Protein AF-A0A9X7VWH9-F1 (afdb_monomer_lite)

Organism: NCBI:txid2931921

Foldseek 3Di:
DDEAAELAEAEEAAEDEAAAEYEHVAEYHYAAEYHYLAEYEHQAEYEYQAEYDHNAYYYHPYYYYHVYYYDHPHDDDPPVDDDDDFDDDDPPDDPDDFAGWDQDPVRFIWTWDWDADPVPRDIDIDIGTDDPDD

Secondary structure (DSSP, 8-state):
---EEESS-EEESS-EEESS-EEESS-EEESS-EEESS-EEESS-EEESSEEEESS-EEESS-EEESSEEE--S-----SS-------------TT---EEEE-TTS-EEEEEEEE-TTT--EEEEEEE-PPP-

pLDDT: mean 76.28, std 19.54, range [33.94, 98.12]

Structure (mmCIF, N/CA/C/O backbone):
data_AF-A0A9X7VWH9-F1
#
_entry.id   AF-A0A9X7VWH9-F1
#
loop_
_atom_site.group_PDB
_atom_site.id
_atom_site.type_symbol
_atom_site.label_atom_id
_atom_site.label_alt_id
_atom_site.label_comp_id
_atom_site.label_asym_id
_atom_site.label_entity_id
_atom_site.label_seq_id
_atom_site.pdbx_PDB_ins_code
_atom_site.Cartn_x
_atom_site.Cartn_y
_atom_site.Cartn_z
_atom_site.occupancy
_atom_site.B_iso_or_equiv
_atom_site.auth_seq_id
_atom_site.auth_comp_id
_atom_site.auth_asym_id
_atom_site.auth_atom_id
_atom_site.pdbx_PDB_model_num
ATOM 1 N N . MET A 1 1 ? 5.547 11.239 -22.131 1.00 62.44 1 MET A N 1
ATOM 2 C CA . MET A 1 1 ? 5.709 10.697 -20.763 1.00 62.44 1 MET A CA 1
ATOM 3 C C . MET A 1 1 ? 5.501 9.200 -20.853 1.00 62.44 1 MET A C 1
ATOM 5 O O . MET A 1 1 ? 4.537 8.813 -21.501 1.00 62.44 1 MET A O 1
ATOM 9 N N . ALA A 1 2 ? 6.432 8.405 -20.329 1.00 84.81 2 ALA A N 1
ATOM 10 C CA . ALA A 1 2 ? 6.526 6.968 -20.590 1.00 84.81 2 ALA A CA 1
ATOM 11 C C . ALA A 1 2 ? 6.318 6.139 -19.317 1.00 84.81 2 ALA A C 1
ATOM 13 O O . ALA A 1 2 ? 6.581 6.622 -18.208 1.00 84.81 2 ALA A O 1
ATOM 14 N N . ASP A 1 3 ? 5.856 4.910 -19.522 1.00 94.06 3 ASP A N 1
ATOM 15 C CA . ASP A 1 3 ? 5.814 3.854 -18.518 1.00 94.06 3 ASP A CA 1
ATOM 16 C C . ASP A 1 3 ? 7.213 3.263 -18.298 1.00 94.06 3 ASP A C 1
ATOM 18 O O . ASP A 1 3 ? 8.044 3.241 -19.210 1.00 94.06 3 ASP A O 1
ATOM 22 N N . LEU A 1 4 ? 7.461 2.743 -17.096 1.00 95.81 4 LEU A N 1
ATOM 23 C CA . LEU A 1 4 ? 8.558 1.817 -16.831 1.00 95.81 4 LEU A CA 1
ATOM 24 C C . LEU A 1 4 ? 7.979 0.402 -16.785 1.00 95.81 4 LEU A C 1
ATOM 26 O O . LEU A 1 4 ? 7.336 0.040 -15.806 1.00 95.81 4 LEU A O 1
ATOM 30 N N . ILE A 1 5 ? 8.205 -0.381 -17.839 1.00 96.56 5 ILE A N 1
ATOM 31 C CA . ILE A 1 5 ? 7.683 -1.746 -17.972 1.00 96.56 5 ILE A CA 1
ATOM 32 C C . ILE A 1 5 ? 8.857 -2.719 -18.016 1.00 96.56 5 ILE A C 1
ATOM 34 O O . ILE A 1 5 ? 9.718 -2.631 -18.893 1.00 96.56 5 ILE A O 1
ATOM 38 N N . VAL A 1 6 ? 8.887 -3.654 -17.071 1.00 97.50 6 VAL A N 1
ATOM 39 C CA . VAL A 1 6 ? 9.908 -4.698 -16.956 1.00 97.50 6 VAL A CA 1
ATOM 40 C C . VAL A 1 6 ? 9.200 -6.033 -16.774 1.00 97.50 6 VAL A C 1
ATOM 42 O O . VAL A 1 6 ? 8.407 -6.192 -15.857 1.00 97.50 6 VAL A O 1
ATOM 45 N N . SER A 1 7 ? 9.493 -7.019 -17.624 1.00 97.31 7 SER A N 1
ATOM 46 C CA . SER A 1 7 ? 8.826 -8.333 -17.590 1.00 97.31 7 SER A CA 1
ATOM 47 C C . SER A 1 7 ? 9.241 -9.227 -16.415 1.00 97.31 7 SER A C 1
ATOM 49 O O . SER A 1 7 ? 8.660 -10.287 -16.227 1.00 97.31 7 SER A O 1
ATOM 51 N N . GLY A 1 8 ? 10.266 -8.836 -15.658 1.00 97.75 8 GLY A N 1
ATOM 52 C CA . GLY A 1 8 ? 10.756 -9.551 -14.481 1.00 97.75 8 GLY A CA 1
ATOM 53 C C . GLY A 1 8 ? 10.793 -8.647 -13.255 1.00 97.75 8 GLY A C 1
ATOM 54 O O . GLY A 1 8 ? 9.884 -7.848 -13.039 1.00 97.75 8 GLY A O 1
ATOM 55 N N . ASN A 1 9 ? 11.864 -8.765 -12.470 1.00 97.75 9 ASN A N 1
ATOM 56 C CA . ASN A 1 9 ? 12.056 -7.940 -11.282 1.00 97.75 9 ASN A CA 1
ATOM 57 C C . ASN A 1 9 ? 12.534 -6.529 -11.640 1.00 97.75 9 ASN A C 1
ATOM 59 O O . ASN A 1 9 ? 13.430 -6.354 -12.469 1.00 97.75 9 ASN A O 1
ATOM 63 N N . VAL A 1 10 ? 12.024 -5.533 -10.925 1.00 98.06 10 VAL A N 1
ATOM 64 C CA . VAL A 1 10 ? 12.592 -4.186 -10.871 1.00 98.06 10 VAL A CA 1
ATOM 65 C C . VAL A 1 10 ? 13.425 -4.076 -9.599 1.00 98.06 10 VAL A C 1
ATOM 67 O O . VAL A 1 10 ? 12.903 -4.220 -8.500 1.00 98.06 10 VAL A O 1
ATOM 70 N N . GLN A 1 11 ? 14.724 -3.806 -9.729 1.00 97.69 11 GLN A N 1
ATOM 71 C CA . GLN A 1 11 ? 15.603 -3.554 -8.585 1.00 97.69 11 GLN A CA 1
ATOM 72 C C . GLN A 1 11 ? 16.293 -2.203 -8.742 1.00 97.69 11 GLN A C 1
ATOM 74 O O . GLN A 1 11 ? 16.942 -1.949 -9.758 1.00 97.69 11 GLN A O 1
ATOM 79 N N . ALA A 1 12 ? 16.180 -1.339 -7.734 1.00 97.12 12 ALA A N 1
ATOM 80 C CA . ALA A 1 12 ? 16.877 -0.059 -7.722 1.00 97.12 12 ALA A CA 1
ATOM 81 C C . ALA A 1 12 ? 17.426 0.279 -6.335 1.00 97.12 12 ALA A C 1
ATOM 83 O O . ALA A 1 12 ? 16.724 0.249 -5.327 1.00 97.12 12 ALA A O 1
ATOM 84 N N . THR A 1 13 ? 18.689 0.698 -6.291 1.00 97.06 13 THR A N 1
ATOM 85 C CA . THR A 1 13 ? 19.344 1.183 -5.063 1.00 97.06 13 THR A CA 1
ATOM 86 C C . THR A 1 13 ? 18.957 2.624 -4.711 1.00 97.06 13 THR A C 1
ATOM 88 O O . THR A 1 13 ? 19.259 3.118 -3.626 1.00 97.06 13 THR A O 1
ATOM 91 N N . ARG A 1 14 ? 18.288 3.326 -5.632 1.00 97.75 14 ARG A N 1
ATOM 92 C CA . ARG A 1 14 ? 17.802 4.706 -5.494 1.00 97.75 14 ARG A CA 1
ATOM 93 C C . ARG A 1 14 ? 16.314 4.774 -5.811 1.00 97.75 14 ARG A C 1
ATOM 95 O O . ARG A 1 14 ? 15.702 3.763 -6.126 1.00 97.75 14 ARG A O 1
ATOM 102 N N . SER A 1 15 ? 15.734 5.968 -5.706 1.00 97.25 15 SER A N 1
ATOM 103 C CA . SER A 1 15 ? 14.320 6.155 -6.020 1.00 97.25 15 SER A CA 1
ATOM 104 C C . SER A 1 15 ? 14.014 5.864 -7.483 1.00 97.25 15 SER A C 1
ATOM 106 O O . SER A 1 15 ? 14.805 6.212 -8.360 1.00 97.25 15 SER A O 1
ATOM 108 N N . ILE A 1 16 ? 12.819 5.340 -7.730 1.00 96.56 16 ILE A N 1
ATOM 109 C CA . ILE A 1 16 ? 12.208 5.307 -9.057 1.00 96.56 16 ILE A CA 1
ATOM 110 C C . ILE A 1 16 ? 11.148 6.401 -9.112 1.00 96.56 16 ILE A C 1
ATOM 112 O O . ILE A 1 16 ? 10.319 6.502 -8.206 1.00 96.56 16 ILE A O 1
ATOM 116 N N . ILE A 1 17 ? 11.186 7.207 -10.175 1.00 95.50 17 ILE A N 1
ATOM 117 C CA . ILE A 1 17 ? 10.109 8.135 -10.519 1.00 95.50 17 ILE A CA 1
ATOM 118 C C . ILE A 1 17 ? 9.608 7.795 -11.919 1.00 95.50 17 ILE A C 1
ATOM 120 O O . ILE A 1 17 ? 10.373 7.890 -12.878 1.00 95.50 17 ILE A O 1
ATOM 124 N N . ALA A 1 18 ? 8.338 7.406 -12.034 1.00 95.00 18 ALA A N 1
ATOM 125 C CA . ALA A 1 18 ? 7.700 7.120 -13.316 1.00 95.00 18 ALA A CA 1
ATOM 126 C C . ALA A 1 18 ? 6.569 8.119 -13.585 1.00 95.00 18 ALA A C 1
ATOM 128 O O . ALA A 1 18 ? 5.674 8.319 -12.769 1.00 95.00 18 ALA A O 1
ATOM 129 N N . SER A 1 19 ? 6.612 8.748 -14.762 1.00 94.19 19 SER A N 1
ATOM 130 C CA . SER A 1 19 ? 5.640 9.779 -15.160 1.00 94.19 19 SER A CA 1
ATOM 131 C C . SER A 1 19 ? 4.251 9.237 -15.518 1.00 94.19 19 SER A C 1
ATOM 133 O O . SER A 1 19 ? 3.318 10.020 -15.676 1.00 94.19 19 SER A O 1
ATOM 135 N N . GLN A 1 20 ? 4.136 7.921 -15.701 1.00 95.94 20 GLN A N 1
ATOM 136 C CA . GLN A 1 20 ? 2.896 7.209 -15.996 1.00 95.94 20 GLN A CA 1
ATOM 137 C C . GLN A 1 20 ? 2.810 5.999 -15.063 1.00 95.94 20 GLN A C 1
ATOM 139 O O . GLN A 1 20 ? 2.558 6.212 -13.882 1.00 95.94 20 GLN A O 1
ATOM 144 N N . ASN A 1 21 ? 3.081 4.785 -15.548 1.00 96.88 21 ASN A N 1
ATOM 145 C CA . ASN A 1 21 ? 3.006 3.557 -14.760 1.00 96.88 21 ASN A CA 1
ATOM 146 C C . ASN A 1 21 ? 4.386 2.966 -14.445 1.00 96.88 21 ASN A C 1
ATOM 148 O O . ASN A 1 21 ? 5.357 3.164 -15.183 1.00 96.88 21 ASN A O 1
ATOM 152 N N . LEU A 1 22 ? 4.446 2.189 -13.367 1.00 97.44 22 LEU A N 1
ATOM 153 C CA . LEU A 1 22 ? 5.504 1.223 -13.087 1.00 97.44 22 LEU A CA 1
ATOM 154 C C . LEU A 1 22 ? 4.895 -0.176 -13.160 1.00 97.44 22 LEU A C 1
ATOM 156 O O . LEU A 1 22 ? 3.995 -0.488 -12.384 1.00 97.44 22 LEU A O 1
ATOM 160 N N . GLN A 1 23 ? 5.403 -1.017 -14.055 1.00 97.88 23 GLN A N 1
ATOM 161 C CA . GLN A 1 23 ? 4.996 -2.411 -14.171 1.00 97.88 23 GLN A CA 1
ATOM 162 C C . GLN A 1 23 ? 6.203 -3.338 -14.027 1.00 97.88 23 GLN A C 1
ATOM 164 O O . GLN A 1 23 ? 7.128 -3.295 -14.840 1.00 97.88 23 GLN A O 1
ATOM 169 N N . ALA A 1 24 ? 6.169 -4.179 -12.997 1.00 97.94 24 ALA A N 1
ATOM 170 C CA . ALA A 1 24 ? 7.083 -5.295 -12.799 1.00 97.94 24 ALA A CA 1
ATOM 171 C C . ALA A 1 24 ? 6.326 -6.605 -13.055 1.00 97.94 24 ALA A C 1
ATOM 173 O O . ALA A 1 24 ? 5.264 -6.838 -12.484 1.00 97.94 24 ALA A O 1
ATOM 174 N N . GLY A 1 25 ? 6.859 -7.469 -13.917 1.00 97.44 25 GLY A N 1
ATOM 175 C CA . GLY A 1 25 ? 6.267 -8.786 -14.159 1.00 97.44 25 GLY A CA 1
ATOM 176 C C . GLY A 1 25 ? 6.331 -9.687 -12.925 1.00 97.44 25 GLY A C 1
ATOM 177 O O . GLY A 1 25 ? 5.435 -10.497 -12.729 1.00 97.44 25 GLY A O 1
ATOM 178 N N . ASN A 1 26 ? 7.343 -9.483 -12.077 1.00 98.06 26 ASN A N 1
ATOM 179 C CA . ASN A 1 26 ? 7.516 -10.150 -10.788 1.00 98.06 26 ASN A CA 1
ATOM 180 C C . ASN A 1 26 ? 7.545 -9.080 -9.674 1.00 98.06 26 ASN A C 1
ATOM 182 O O . ASN A 1 26 ? 6.584 -8.326 -9.537 1.00 98.06 26 ASN A O 1
ATOM 186 N N . ASP A 1 27 ? 8.645 -8.964 -8.925 1.00 97.19 27 ASP A N 1
ATOM 187 C CA . ASP A 1 27 ? 8.773 -8.051 -7.788 1.00 97.19 27 ASP A CA 1
ATOM 188 C C . ASP A 1 27 ? 9.353 -6.680 -8.164 1.00 97.19 27 ASP A C 1
ATOM 190 O O . ASP A 1 27 ? 10.141 -6.540 -9.104 1.00 97.19 27 ASP A O 1
ATOM 194 N N . ALA A 1 28 ? 9.065 -5.666 -7.351 1.00 97.56 28 ALA A N 1
ATOM 195 C CA . ALA A 1 28 ? 9.720 -4.363 -7.385 1.00 97.56 28 ALA A CA 1
ATOM 196 C C . ALA A 1 28 ? 10.396 -4.059 -6.035 1.00 97.56 28 ALA A C 1
ATOM 198 O O . ALA A 1 28 ? 9.722 -3.701 -5.076 1.00 97.56 28 ALA A O 1
ATOM 199 N N . PHE A 1 29 ? 11.731 -4.141 -5.961 1.00 97.88 29 PHE A N 1
ATOM 200 C CA . PHE A 1 29 ? 12.526 -3.836 -4.762 1.00 97.88 29 PHE A CA 1
ATOM 201 C C . PHE A 1 29 ? 13.326 -2.540 -4.922 1.00 97.88 29 PHE A C 1
ATOM 203 O O . PHE A 1 29 ? 14.268 -2.448 -5.716 1.00 97.88 29 PHE A O 1
ATOM 210 N N . ILE A 1 30 ? 12.971 -1.521 -4.144 1.00 98.12 30 ILE A N 1
ATOM 211 C CA . ILE A 1 30 ? 13.546 -0.182 -4.245 1.00 98.12 30 ILE A CA 1
ATOM 212 C C . ILE A 1 30 ? 14.070 0.257 -2.874 1.00 98.12 30 ILE A C 1
ATOM 214 O O . ILE A 1 30 ? 13.313 0.446 -1.925 1.00 98.12 30 ILE A O 1
ATOM 218 N N . SER A 1 31 ? 15.378 0.506 -2.763 1.00 97.38 31 SER A N 1
ATOM 219 C CA . SER A 1 31 ? 16.025 0.870 -1.486 1.00 97.38 31 SER A CA 1
ATOM 220 C C . SER A 1 31 ? 15.698 2.288 -0.984 1.00 97.38 31 SER A C 1
ATOM 222 O O . SER A 1 31 ? 16.200 2.719 0.054 1.00 97.38 31 SER A O 1
ATOM 224 N N . ASN A 1 32 ? 14.889 3.056 -1.721 1.00 97.75 32 ASN A N 1
ATOM 225 C CA . ASN A 1 32 ? 14.487 4.413 -1.352 1.00 97.75 32 ASN A CA 1
ATOM 226 C C . ASN A 1 32 ? 12.974 4.616 -1.558 1.00 97.75 32 ASN A C 1
ATOM 228 O O . ASN A 1 32 ? 12.191 3.937 -0.899 1.00 97.75 32 ASN A O 1
ATOM 232 N N . ASN A 1 33 ? 12.558 5.553 -2.421 1.00 96.69 33 ASN A N 1
ATOM 233 C CA . ASN A 1 33 ? 11.145 5.821 -2.700 1.00 96.69 33 ASN A CA 1
ATOM 234 C C . ASN A 1 33 ? 10.725 5.278 -4.073 1.00 96.69 33 ASN A C 1
ATOM 236 O O . ASN A 1 33 ? 11.483 5.390 -5.037 1.00 96.69 33 ASN A O 1
ATOM 240 N N . ILE A 1 34 ? 9.488 4.810 -4.175 1.00 97.38 34 ILE A N 1
ATOM 241 C CA . ILE A 1 34 ? 8.774 4.641 -5.442 1.00 97.38 34 ILE A CA 1
ATOM 242 C C . ILE A 1 34 ? 7.787 5.804 -5.550 1.00 97.38 34 ILE A C 1
ATOM 244 O O . ILE A 1 34 ? 6.980 5.999 -4.644 1.00 97.38 34 ILE A O 1
ATOM 248 N N . GLY A 1 35 ? 7.880 6.592 -6.621 1.00 96.88 35 GLY A N 1
ATOM 249 C CA . GLY A 1 35 ? 6.943 7.676 -6.919 1.00 96.88 35 GLY A CA 1
ATOM 250 C C . GLY A 1 35 ? 6.418 7.559 -8.342 1.00 96.88 35 GLY A C 1
ATOM 251 O O . GLY A 1 35 ? 7.162 7.754 -9.300 1.00 96.88 35 GLY A O 1
ATOM 252 N N . VAL A 1 36 ? 5.142 7.232 -8.495 1.00 97.06 36 VAL A N 1
ATOM 253 C CA . VAL A 1 36 ? 4.534 6.965 -9.801 1.00 97.06 36 VAL A CA 1
ATOM 254 C C . VAL A 1 36 ? 3.269 7.794 -9.944 1.00 97.06 36 VAL A C 1
ATOM 256 O O . VAL A 1 36 ? 2.456 7.828 -9.030 1.00 97.06 36 VAL A O 1
ATOM 259 N N . THR A 1 37 ? 3.108 8.498 -11.065 1.00 95.94 37 THR A N 1
ATOM 260 C CA . THR A 1 37 ? 1.976 9.425 -11.257 1.00 95.94 37 THR A CA 1
ATOM 261 C C . THR A 1 37 ? 0.644 8.710 -11.495 1.00 95.94 37 THR A C 1
ATOM 263 O O . THR A 1 37 ? -0.402 9.287 -11.215 1.00 95.94 37 THR A O 1
ATOM 266 N N . LYS A 1 38 ? 0.663 7.478 -12.012 1.00 93.81 38 LYS A N 1
ATOM 267 C CA . LYS A 1 38 ? -0.523 6.628 -12.171 1.00 93.81 38 LYS A CA 1
ATOM 268 C C . LYS A 1 38 ? -0.368 5.350 -11.357 1.00 93.81 38 LYS A C 1
ATOM 270 O O . LYS A 1 38 ? -0.394 5.434 -10.132 1.00 93.81 38 LYS A O 1
ATOM 275 N N . ASP A 1 39 ? -0.163 4.211 -12.011 1.00 93.19 39 ASP A N 1
ATOM 276 C CA . ASP A 1 39 ? -0.322 2.908 -11.381 1.00 93.19 39 ASP A CA 1
ATOM 277 C C . ASP A 1 39 ? 1.020 2.232 -11.112 1.00 93.19 39 ASP A C 1
ATOM 279 O O . ASP A 1 39 ? 1.941 2.263 -11.938 1.00 93.19 39 ASP A O 1
ATOM 283 N N . VAL A 1 40 ? 1.117 1.577 -9.959 1.00 95.12 40 VAL A N 1
ATOM 284 C CA . VAL A 1 40 ? 2.188 0.628 -9.651 1.00 95.12 40 VAL A CA 1
ATOM 285 C C . VAL A 1 40 ? 1.589 -0.769 -9.694 1.00 95.12 40 VAL A C 1
ATOM 287 O O . VAL A 1 40 ? 0.708 -1.077 -8.900 1.00 95.12 40 VAL A O 1
ATOM 290 N N . ASN A 1 41 ? 2.085 -1.611 -10.596 1.00 94.69 41 ASN A N 1
ATOM 291 C CA . ASN A 1 41 ? 1.633 -2.988 -10.761 1.00 94.69 41 ASN A CA 1
ATOM 292 C C . ASN A 1 41 ? 2.822 -3.948 -10.662 1.00 94.69 41 ASN A C 1
ATOM 294 O O . ASN A 1 41 ? 3.778 -3.830 -11.432 1.00 94.69 41 ASN A O 1
ATOM 298 N N . ALA A 1 42 ? 2.746 -4.916 -9.755 1.00 96.19 42 ALA A N 1
ATOM 299 C CA . ALA A 1 42 ? 3.698 -6.014 -9.649 1.00 96.19 42 ALA A CA 1
ATOM 300 C C . ALA A 1 42 ? 2.979 -7.366 -9.671 1.00 96.19 42 ALA A C 1
ATOM 302 O O . ALA A 1 42 ? 1.979 -7.567 -8.977 1.00 96.19 42 ALA A O 1
ATOM 303 N N . GLY A 1 43 ? 3.515 -8.303 -10.456 1.00 90.19 43 GLY A N 1
ATOM 304 C CA . GLY A 1 43 ? 3.078 -9.701 -10.427 1.00 90.19 43 GLY A CA 1
ATOM 305 C C . GLY A 1 43 ? 3.481 -10.442 -9.147 1.00 90.19 43 GLY A C 1
ATOM 306 O O . GLY A 1 43 ? 2.953 -11.516 -8.897 1.00 90.19 43 GLY A O 1
ATOM 307 N N . GLY A 1 44 ? 4.379 -9.867 -8.342 1.00 92.38 44 GLY A N 1
ATOM 308 C CA . GLY A 1 44 ? 4.720 -10.306 -6.986 1.00 92.38 44 GLY A CA 1
ATOM 309 C C . GLY A 1 44 ? 4.566 -9.162 -5.981 1.00 92.38 44 GLY A C 1
ATOM 310 O O . GLY A 1 44 ? 3.520 -8.508 -5.921 1.00 92.38 44 GLY A O 1
ATOM 311 N N . SER A 1 45 ? 5.619 -8.897 -5.210 1.00 89.75 45 SER A N 1
ATOM 312 C CA . SER A 1 45 ? 5.663 -7.860 -4.175 1.00 89.75 45 SER A CA 1
ATOM 313 C C . SER A 1 45 ? 6.157 -6.501 -4.686 1.00 89.75 45 SER A C 1
ATOM 315 O O . SER A 1 45 ? 7.021 -6.409 -5.557 1.00 89.75 45 SER A O 1
ATOM 317 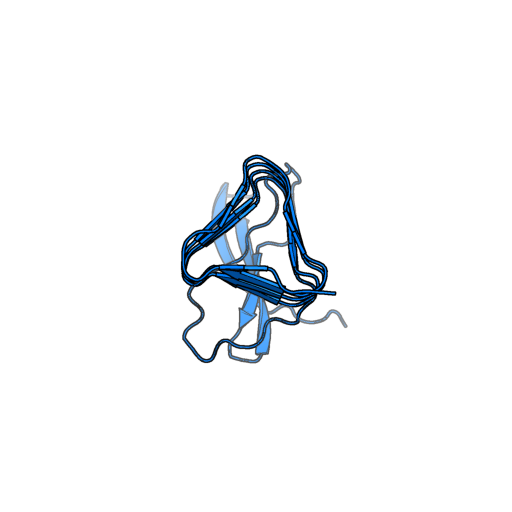N N . VAL A 1 46 ? 5.691 -5.416 -4.068 1.00 94.25 46 VAL A N 1
ATOM 318 C CA . VAL A 1 46 ? 6.249 -4.063 -4.209 1.00 94.25 46 VAL A CA 1
ATOM 319 C C . VAL A 1 46 ? 6.837 -3.632 -2.873 1.00 94.25 46 VAL A C 1
ATOM 321 O O . VAL A 1 46 ? 6.109 -3.410 -1.910 1.00 94.25 46 VAL A O 1
ATOM 324 N N . ILE A 1 47 ? 8.155 -3.456 -2.812 1.00 92.38 47 ILE A N 1
ATOM 325 C CA . ILE A 1 47 ? 8.872 -3.061 -1.600 1.00 92.38 47 ILE A CA 1
ATOM 326 C C . ILE A 1 47 ? 9.651 -1.768 -1.835 1.00 92.38 47 ILE A C 1
ATOM 328 O O . ILE A 1 47 ? 10.577 -1.711 -2.647 1.00 92.38 47 ILE A O 1
ATOM 332 N N . ALA A 1 48 ? 9.339 -0.745 -1.041 1.00 93.69 48 ALA A N 1
ATOM 333 C CA . ALA A 1 48 ? 10.135 0.469 -0.912 1.00 93.69 48 ALA A CA 1
ATOM 334 C C . ALA A 1 48 ? 10.703 0.588 0.509 1.00 93.69 48 ALA A C 1
ATOM 336 O O . ALA A 1 48 ? 9.960 0.603 1.488 1.00 93.69 48 ALA A O 1
ATOM 337 N N . SER A 1 49 ? 12.013 0.776 0.679 1.00 92.31 49 SER A N 1
ATOM 338 C CA . SER A 1 49 ? 12.572 0.970 2.032 1.00 92.31 49 SER A CA 1
ATOM 339 C C . SER A 1 49 ? 12.118 2.278 2.699 1.00 92.31 49 SER A C 1
ATOM 341 O O . SER A 1 49 ? 12.318 2.456 3.900 1.00 92.31 49 SER A O 1
ATOM 343 N N . LYS A 1 50 ? 11.528 3.220 1.947 1.00 89.88 50 LYS A N 1
ATOM 344 C CA . LYS A 1 50 ? 10.936 4.452 2.486 1.00 89.88 50 LYS A CA 1
ATOM 345 C C . LYS A 1 50 ? 9.466 4.593 2.109 1.00 89.88 50 LYS A C 1
ATOM 347 O O . LYS A 1 50 ? 8.630 4.088 2.842 1.00 89.88 50 LYS A O 1
ATOM 352 N N . ASN A 1 51 ? 9.149 5.316 1.037 1.00 87.75 51 ASN A N 1
ATOM 353 C CA . ASN A 1 51 ? 7.769 5.584 0.640 1.00 87.75 51 ASN A CA 1
ATOM 354 C C . ASN A 1 51 ? 7.438 4.877 -0.674 1.00 87.75 51 ASN A C 1
ATOM 356 O O . ASN A 1 51 ? 8.252 4.882 -1.599 1.00 87.75 51 ASN A O 1
ATOM 360 N N . LEU A 1 52 ? 6.230 4.336 -0.755 1.00 92.00 52 LEU A N 1
ATOM 361 C CA . LEU A 1 52 ? 5.630 3.783 -1.959 1.00 92.00 52 LEU A CA 1
ATOM 362 C C . LEU A 1 52 ? 4.402 4.622 -2.307 1.00 92.00 52 LEU A C 1
ATOM 364 O O . LEU A 1 52 ? 3.410 4.577 -1.588 1.00 92.00 52 LEU A O 1
ATOM 368 N N . GLN A 1 53 ? 4.497 5.399 -3.385 1.00 91.88 53 GLN A N 1
ATOM 369 C CA . GLN A 1 53 ? 3.427 6.258 -3.875 1.00 91.88 53 GLN A CA 1
ATOM 370 C C . GLN A 1 53 ? 3.007 5.834 -5.283 1.00 91.88 53 GLN A C 1
ATOM 372 O O . GLN A 1 53 ? 3.790 5.951 -6.232 1.00 91.88 53 GLN A O 1
ATOM 377 N N . ALA A 1 54 ? 1.751 5.416 -5.401 1.00 91.94 54 ALA A N 1
ATOM 378 C CA . ALA A 1 54 ? 1.025 5.335 -6.658 1.00 91.94 54 ALA A CA 1
ATOM 379 C C . ALA A 1 54 ? 0.045 6.511 -6.735 1.00 91.94 54 ALA A C 1
ATOM 381 O O . ALA A 1 54 ? -0.673 6.812 -5.780 1.00 91.94 54 ALA A O 1
ATOM 382 N N . GLY A 1 55 ? 0.031 7.217 -7.857 1.00 85.50 55 GLY A N 1
ATOM 383 C CA . GLY A 1 55 ? -0.878 8.333 -8.057 1.00 85.50 55 GLY A CA 1
ATOM 384 C C . GLY A 1 55 ? -2.317 7.867 -8.203 1.00 85.50 55 GLY A C 1
ATOM 385 O O . GLY A 1 55 ? -3.203 8.590 -7.775 1.00 85.50 55 GLY A O 1
ATOM 386 N N . HIS A 1 56 ? -2.550 6.657 -8.705 1.00 85.38 56 HIS A N 1
ATOM 387 C CA . HIS A 1 56 ? -3.853 6.008 -8.799 1.00 85.38 56 HIS A CA 1
ATOM 388 C C . HIS A 1 56 ? -3.814 4.692 -8.012 1.00 85.38 56 HIS A C 1
ATOM 390 O O . HIS A 1 56 ? -3.911 4.747 -6.785 1.00 85.38 56 HIS A O 1
ATOM 396 N N . ASP A 1 57 ? -3.625 3.548 -8.672 1.00 83.00 57 ASP A N 1
ATOM 397 C CA . ASP A 1 57 ? -3.729 2.230 -8.052 1.00 83.00 57 ASP A CA 1
ATOM 398 C C . ASP A 1 57 ? -2.359 1.633 -7.704 1.00 83.00 57 ASP A C 1
ATOM 400 O O . ASP A 1 57 ? -1.370 1.777 -8.428 1.00 83.00 57 ASP A O 1
ATOM 404 N N . LEU A 1 58 ? -2.307 0.936 -6.568 1.00 88.25 58 LEU A N 1
ATOM 405 C CA . LEU A 1 58 ? -1.178 0.104 -6.169 1.00 88.25 58 LEU A CA 1
ATOM 406 C C . LEU A 1 58 ? -1.638 -1.349 -6.122 1.00 88.25 58 LEU A C 1
ATOM 408 O O . LEU A 1 58 ? -2.400 -1.735 -5.236 1.00 88.25 58 LEU A O 1
ATOM 412 N N . TYR A 1 59 ? -1.135 -2.142 -7.057 1.00 87.19 59 TYR A N 1
ATOM 413 C CA . TYR A 1 59 ? -1.377 -3.568 -7.137 1.00 87.19 59 TYR A CA 1
ATOM 414 C C . TYR A 1 59 ? -0.073 -4.339 -6.927 1.00 87.19 59 TYR A C 1
ATOM 416 O O . TYR A 1 59 ? 0.898 -4.180 -7.670 1.00 87.19 59 TYR A O 1
ATOM 424 N N . ALA A 1 60 ? -0.083 -5.195 -5.914 1.00 88.00 60 ALA A N 1
ATOM 425 C CA . ALA A 1 60 ? 0.906 -6.233 -5.679 1.00 88.00 60 ALA A CA 1
ATOM 426 C C . ALA A 1 60 ? 0.133 -7.541 -5.513 1.00 88.00 60 ALA A C 1
ATOM 428 O O . ALA A 1 60 ? -0.888 -7.560 -4.823 1.00 88.00 60 ALA A O 1
ATOM 429 N N . SER A 1 61 ? 0.587 -8.608 -6.165 1.00 84.06 61 SER A N 1
ATOM 430 C CA . SER A 1 61 ? -0.067 -9.916 -6.027 1.00 84.06 61 SER A CA 1
ATOM 431 C C . SER A 1 61 ? 0.230 -10.555 -4.669 1.00 84.06 61 SER A C 1
ATOM 433 O O . SER A 1 61 ? -0.614 -11.285 -4.155 1.00 84.06 61 SER A O 1
ATOM 435 N N . ASP A 1 62 ? 1.390 -10.225 -4.090 1.00 81.44 62 ASP A N 1
ATOM 436 C CA . ASP A 1 62 ? 1.828 -10.693 -2.774 1.00 81.44 62 ASP A CA 1
ATOM 437 C C . ASP A 1 62 ? 1.766 -9.552 -1.741 1.00 81.44 62 ASP A C 1
ATOM 439 O O . ASP A 1 62 ? 0.708 -9.287 -1.172 1.00 81.44 62 ASP A O 1
ATOM 443 N N . ASP A 1 63 ? 2.877 -8.838 -1.517 1.00 81.62 63 ASP A N 1
ATOM 444 C CA . ASP A 1 63 ? 2.973 -7.790 -0.500 1.00 81.62 63 ASP A CA 1
ATOM 445 C C . ASP A 1 63 ? 3.206 -6.396 -1.095 1.00 81.62 63 ASP A C 1
ATOM 447 O O . ASP A 1 63 ? 4.003 -6.203 -2.012 1.00 81.62 63 ASP A O 1
ATOM 451 N N . ALA A 1 64 ? 2.588 -5.379 -0.493 1.00 85.19 64 ALA A N 1
ATOM 452 C CA . ALA A 1 64 ? 2.930 -3.975 -0.704 1.00 85.19 64 ALA A CA 1
ATOM 453 C C . ALA A 1 64 ? 3.550 -3.399 0.577 1.00 85.19 64 ALA A C 1
ATOM 455 O O . ALA A 1 64 ? 2.847 -3.057 1.528 1.00 85.19 64 ALA A O 1
ATOM 456 N N . VAL A 1 65 ? 4.878 -3.288 0.608 1.00 83.56 65 VAL A N 1
ATOM 457 C CA . VAL A 1 65 ? 5.641 -2.884 1.794 1.00 83.56 65 VAL A CA 1
ATOM 458 C C . VAL A 1 65 ? 6.304 -1.532 1.571 1.00 83.56 65 VAL A C 1
ATOM 460 O O . VAL A 1 65 ? 7.049 -1.325 0.612 1.00 83.56 65 VAL A O 1
ATOM 463 N N . ALA A 1 66 ? 6.111 -0.621 2.520 1.00 82.50 66 ALA A N 1
ATOM 464 C CA . ALA A 1 66 ? 6.916 0.583 2.630 1.00 82.50 66 ALA A CA 1
ATOM 465 C C . ALA A 1 66 ? 7.492 0.704 4.039 1.00 82.50 66 ALA A C 1
ATOM 467 O O . ALA A 1 66 ? 6.779 0.522 5.020 1.00 82.50 66 ALA A O 1
ATOM 468 N N . GLY A 1 67 ? 8.769 1.072 4.153 1.00 74.31 67 GLY A N 1
ATOM 469 C CA . GLY A 1 67 ? 9.385 1.324 5.461 1.00 74.31 67 GLY A CA 1
ATOM 470 C C . GLY A 1 67 ? 8.791 2.529 6.205 1.00 74.31 67 GLY A C 1
ATOM 471 O O . GLY A 1 67 ? 9.066 2.712 7.387 1.00 74.31 67 GLY A O 1
ATOM 472 N N . ARG A 1 68 ? 8.016 3.378 5.516 1.00 74.50 68 ARG A N 1
ATOM 473 C CA . ARG A 1 68 ? 7.295 4.518 6.096 1.00 74.50 68 ARG A CA 1
ATOM 474 C C . ARG A 1 68 ? 5.839 4.571 5.655 1.00 74.50 68 ARG A C 1
ATOM 476 O O . ARG A 1 68 ? 4.964 4.295 6.458 1.00 74.50 68 ARG A O 1
ATOM 483 N N . ASN A 1 69 ? 5.586 4.961 4.405 1.00 73.81 69 ASN A N 1
ATOM 484 C CA . ASN A 1 69 ? 4.232 5.231 3.921 1.00 73.81 69 ASN A CA 1
ATOM 485 C C . ASN A 1 69 ? 3.950 4.466 2.633 1.00 73.81 69 ASN A C 1
ATOM 487 O O . ASN A 1 69 ? 4.744 4.537 1.691 1.00 73.81 69 ASN A O 1
ATOM 491 N N . VAL A 1 70 ? 2.791 3.815 2.587 1.00 78.50 70 VAL A N 1
ATOM 492 C CA . VAL A 1 70 ? 2.155 3.341 1.355 1.00 78.50 70 VAL A CA 1
ATOM 493 C C . VAL A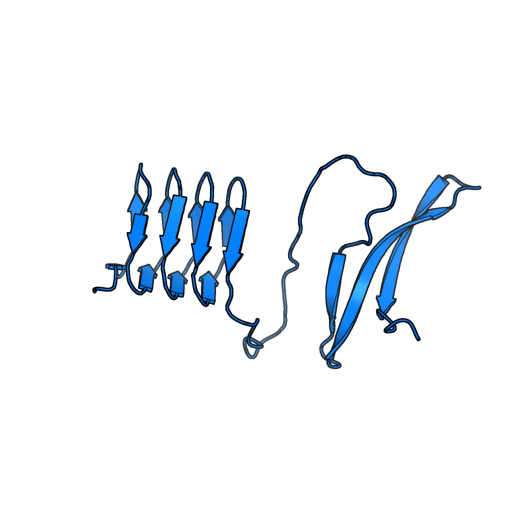 1 70 ? 0.999 4.290 1.053 1.00 78.50 70 VAL A C 1
ATOM 495 O O . VAL A 1 70 ? 0.120 4.468 1.895 1.00 78.50 70 VAL A O 1
ATOM 498 N N . THR A 1 71 ? 1.007 4.927 -0.117 1.00 78.50 71 THR A N 1
ATOM 499 C CA . THR A 1 71 ? -0.064 5.823 -0.562 1.00 78.50 71 THR A CA 1
ATOM 500 C C . THR A 1 71 ? -0.538 5.462 -1.966 1.00 78.50 71 THR A C 1
ATOM 502 O O . THR A 1 71 ? 0.255 5.291 -2.892 1.00 78.50 71 THR A O 1
ATOM 505 N N . SER A 1 72 ? -1.855 5.381 -2.115 1.00 80.62 72 SER A N 1
ATOM 506 C CA . SER A 1 72 ? -2.574 5.315 -3.384 1.00 80.62 72 SER A CA 1
ATOM 507 C C . SER A 1 72 ? -3.765 6.270 -3.302 1.00 80.62 72 SER A C 1
ATOM 509 O O . SER A 1 72 ? -4.302 6.494 -2.213 1.00 80.62 72 SER A O 1
ATOM 511 N N . THR A 1 73 ? -4.150 6.894 -4.418 1.00 72.31 73 THR A N 1
ATOM 512 C CA . THR A 1 73 ? -5.359 7.751 -4.450 1.00 72.31 73 THR A CA 1
ATOM 513 C C . THR A 1 73 ? -6.533 7.095 -5.169 1.00 72.31 73 THR A C 1
ATOM 515 O O . THR A 1 73 ? -7.669 7.563 -5.063 1.00 72.31 73 THR A O 1
ATOM 518 N N . GLY A 1 74 ? -6.265 5.981 -5.854 1.00 58.59 74 GLY A N 1
ATOM 519 C CA . GLY A 1 74 ? -7.268 5.113 -6.436 1.00 58.59 74 GLY A CA 1
ATOM 520 C C . GLY A 1 74 ? -8.219 4.583 -5.371 1.00 58.59 74 GLY A C 1
ATOM 521 O O . GLY A 1 74 ? -7.825 4.246 -4.251 1.00 58.59 74 GLY A O 1
ATOM 522 N N . GLN A 1 75 ? -9.506 4.558 -5.711 1.00 47.53 75 GLN A N 1
ATOM 523 C CA . GLN A 1 75 ? -10.506 3.924 -4.862 1.00 47.53 75 GLN A CA 1
ATOM 524 C C . GLN A 1 75 ? -10.243 2.417 -4.864 1.00 47.53 75 GLN A C 1
ATOM 526 O O . GLN A 1 75 ? -10.058 1.864 -5.949 1.00 47.53 75 GLN A O 1
ATOM 531 N N . PRO A 1 76 ? -10.283 1.733 -3.706 1.00 49.78 76 PRO A N 1
ATOM 532 C CA . PRO A 1 76 ? -10.237 0.280 -3.681 1.00 49.78 76 PRO A CA 1
ATOM 533 C C . PRO A 1 76 ? -11.346 -0.263 -4.583 1.00 49.78 76 PRO A C 1
ATOM 535 O O . PRO A 1 76 ? -12.534 -0.155 -4.270 1.00 49.78 76 PRO A O 1
ATOM 538 N N . THR A 1 77 ? -10.975 -0.808 -5.734 1.00 46.47 77 THR A N 1
ATOM 539 C CA . THR A 1 77 ? -11.898 -1.598 -6.534 1.00 46.47 77 THR A CA 1
ATOM 540 C C . THR A 1 77 ? -11.993 -2.954 -5.858 1.00 46.47 77 THR A C 1
ATOM 542 O O . THR A 1 77 ? -10.983 -3.513 -5.431 1.00 46.47 77 THR A O 1
ATOM 545 N N . ASN A 1 78 ? -13.213 -3.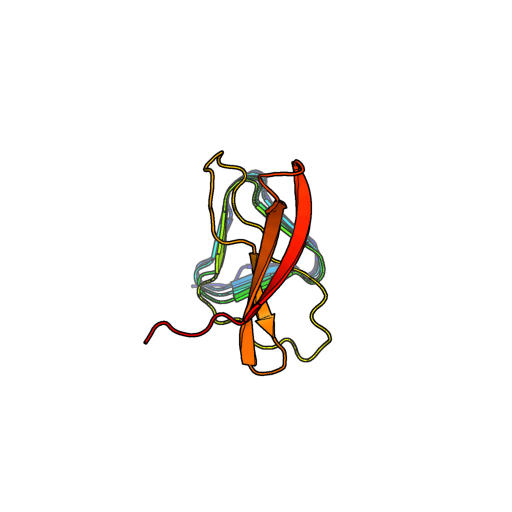473 -5.692 1.00 46.06 78 ASN A N 1
ATOM 546 C CA . ASN A 1 78 ? -13.390 -4.858 -5.268 1.00 46.06 78 ASN A CA 1
ATOM 547 C C . ASN A 1 78 ? -12.672 -5.734 -6.300 1.00 46.06 78 ASN A C 1
ATOM 549 O O . ASN A 1 78 ? -13.202 -5.982 -7.383 1.00 46.06 78 ASN A O 1
ATOM 553 N N . LEU A 1 79 ? -11.454 -6.168 -5.977 1.00 48.34 79 LEU A N 1
ATOM 554 C CA . LEU A 1 79 ? -10.776 -7.248 -6.674 1.00 48.34 79 LEU A CA 1
ATOM 555 C C . LEU A 1 79 ? -11.731 -8.429 -6.526 1.00 48.34 79 LEU A C 1
ATOM 557 O O . LEU A 1 79 ? -11.961 -8.856 -5.401 1.00 48.34 79 LEU A O 1
ATOM 561 N N . GLY A 1 80 ? -12.397 -8.849 -7.605 1.00 41.34 80 GLY A N 1
ATOM 562 C CA . GLY A 1 80 ? -13.472 -9.848 -7.588 1.00 41.34 80 GLY A CA 1
ATOM 563 C C . GLY A 1 80 ? -13.022 -11.210 -7.048 1.00 41.34 80 GLY A C 1
ATOM 564 O O . GLY A 1 80 ? -12.832 -12.153 -7.807 1.00 41.34 80 GLY A O 1
ATOM 565 N N . GLY A 1 81 ? -12.868 -11.301 -5.731 1.00 52.44 81 GLY A N 1
ATOM 566 C CA . GLY A 1 81 ? -12.276 -12.397 -4.984 1.00 52.44 81 GLY A CA 1
ATOM 567 C C . GLY A 1 81 ? -12.441 -12.175 -3.477 1.00 52.44 81 GLY A C 1
ATOM 568 O O . GLY A 1 81 ? -12.857 -11.111 -3.017 1.00 52.44 81 GLY A O 1
ATOM 569 N N . THR A 1 82 ? -12.160 -13.213 -2.693 1.00 51.22 82 THR A N 1
ATOM 570 C CA . THR A 1 82 ? -12.240 -13.163 -1.229 1.00 51.22 82 THR A CA 1
ATOM 571 C C . THR A 1 82 ? -11.205 -12.178 -0.690 1.00 51.22 82 THR A C 1
ATOM 573 O O . THR A 1 82 ? -10.013 -12.367 -0.902 1.00 51.22 82 THR A O 1
ATOM 576 N N . VAL A 1 83 ? -11.636 -11.142 0.029 1.00 50.91 83 VAL A N 1
ATOM 577 C CA . VAL A 1 83 ? -10.735 -10.211 0.728 1.00 50.91 83 VAL A CA 1
ATOM 578 C C . VAL A 1 83 ? -9.951 -10.983 1.800 1.00 50.91 83 VAL A C 1
ATOM 580 O O . VAL A 1 83 ? -10.535 -11.411 2.794 1.00 50.91 83 VAL A O 1
ATOM 583 N N . VAL A 1 84 ? -8.640 -11.174 1.604 1.00 45.56 84 VAL A N 1
ATOM 584 C CA . VAL A 1 84 ? -7.762 -11.953 2.511 1.00 45.56 84 VAL A CA 1
ATOM 585 C C . VAL A 1 84 ? -6.823 -11.119 3.397 1.00 45.56 84 VAL A C 1
ATOM 587 O O . VAL A 1 84 ? -6.081 -11.699 4.183 1.00 45.56 84 VAL A O 1
ATOM 590 N N . GLY A 1 85 ? -6.855 -9.780 3.366 1.00 45.47 85 GLY A N 1
ATOM 591 C CA . GLY A 1 85 ? -5.854 -8.979 4.088 1.00 45.47 85 GLY A CA 1
ATOM 592 C C . GLY A 1 85 ? -6.304 -7.587 4.521 1.00 45.47 85 GLY A C 1
ATOM 593 O O . GLY A 1 85 ? -7.137 -6.956 3.880 1.00 45.47 85 GLY A O 1
ATOM 594 N N . LYS A 1 86 ? -5.745 -7.132 5.648 1.00 48.44 86 LYS A N 1
ATOM 595 C CA . LYS A 1 86 ? -6.065 -5.900 6.382 1.00 48.44 86 LYS A CA 1
ATOM 596 C C . LYS A 1 86 ? -4.904 -4.905 6.314 1.00 48.44 86 LYS A C 1
ATOM 598 O O . LYS A 1 86 ? -3.754 -5.294 6.469 1.00 48.44 86 LYS A O 1
ATOM 603 N N . LEU A 1 87 ? -5.235 -3.624 6.172 1.00 43.41 87 LEU A N 1
ATOM 604 C CA . LEU A 1 87 ? -4.334 -2.475 6.305 1.00 43.41 87 LEU A CA 1
ATOM 605 C C . LEU A 1 87 ? -4.058 -2.182 7.791 1.00 43.41 87 LEU A C 1
ATOM 607 O O . LEU A 1 87 ? -5.011 -2.020 8.537 1.00 43.41 87 LEU A O 1
ATOM 611 N N . PHE A 1 88 ? -2.804 -2.042 8.231 1.00 37.94 88 PHE A N 1
ATOM 612 C CA . PHE A 1 88 ? -2.478 -1.522 9.571 1.00 37.94 88 PHE A CA 1
ATOM 613 C C . PHE A 1 88 ? -1.682 -0.221 9.459 1.00 37.94 88 PHE A C 1
ATOM 615 O O . PHE A 1 88 ? -0.703 -0.161 8.718 1.00 37.94 88 PHE A O 1
ATOM 622 N N . LEU A 1 89 ? -2.083 0.800 10.222 1.00 34.34 89 LEU A N 1
ATOM 623 C CA . LEU A 1 89 ? -1.345 2.051 10.367 1.00 34.34 89 LEU A CA 1
ATOM 624 C C . LEU A 1 89 ? -1.086 2.371 11.847 1.00 34.34 89 LEU A C 1
ATOM 626 O O . LEU A 1 89 ? -2.005 2.382 1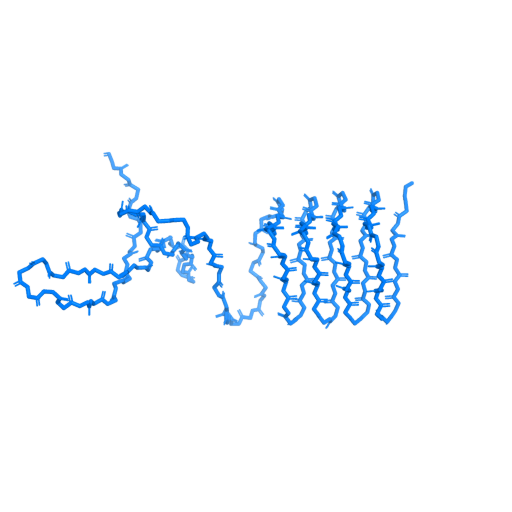2.658 1.00 34.34 89 LEU A O 1
ATOM 630 N N . ASP A 1 90 ? 0.190 2.680 12.080 1.00 35.91 90 ASP A N 1
ATOM 631 C CA . ASP A 1 90 ? 0.840 3.468 13.135 1.00 35.91 90 ASP A CA 1
ATOM 632 C C . ASP A 1 90 ? 0.996 2.895 14.573 1.00 35.91 90 ASP A C 1
ATOM 634 O O . ASP A 1 90 ? 0.047 2.883 15.356 1.00 35.91 90 ASP A O 1
ATOM 638 N N . PRO A 1 91 ? 2.227 2.506 14.985 1.00 34.00 91 PRO A N 1
ATOM 639 C CA . PRO A 1 91 ? 2.591 2.179 16.367 1.00 34.00 91 PRO A CA 1
ATOM 640 C C . PRO A 1 91 ? 2.893 3.419 17.242 1.00 34.00 91 PRO A C 1
ATOM 642 O O . PRO A 1 91 ? 3.623 3.324 18.232 1.00 34.00 91 PRO A O 1
ATOM 645 N N . GLY A 1 92 ? 2.360 4.594 16.901 1.00 35.69 92 GLY A N 1
ATOM 646 C CA . GLY A 1 92 ? 2.433 5.789 17.737 1.00 35.69 92 GLY A CA 1
ATOM 647 C C . GLY A 1 92 ? 1.592 5.643 19.007 1.00 35.69 92 GLY A C 1
ATOM 648 O O . GLY A 1 92 ? 0.369 5.549 18.959 1.00 35.69 92 GLY A O 1
ATOM 649 N N . SER A 1 93 ? 2.256 5.648 20.160 1.00 40.59 93 SER A N 1
ATOM 650 C CA . SER A 1 93 ? 1.697 5.527 21.510 1.00 40.59 93 SER A CA 1
ATOM 651 C C . SER A 1 93 ? 0.669 6.619 21.850 1.00 40.59 93 SER A C 1
ATOM 653 O O . SER A 1 93 ? 0.994 7.600 22.519 1.00 40.59 93 SER A O 1
ATOM 655 N N . VAL A 1 94 ? -0.582 6.446 21.418 1.00 44.31 94 VAL A N 1
ATOM 656 C CA . VAL A 1 94 ? -1.718 7.289 21.812 1.00 44.31 94 VAL A CA 1
ATOM 657 C C . VAL A 1 94 ? -2.832 6.396 22.350 1.00 44.31 94 VAL A C 1
ATOM 659 O O . VAL A 1 94 ? -3.374 5.554 21.635 1.00 44.31 94 VAL A O 1
ATOM 662 N N . ALA A 1 95 ? -3.184 6.578 23.622 1.00 40.66 95 ALA A N 1
ATOM 663 C CA . ALA A 1 95 ? -4.352 5.938 24.211 1.00 40.66 95 ALA A CA 1
ATOM 664 C C . ALA A 1 95 ? -5.630 6.389 23.472 1.00 40.66 95 ALA A C 1
ATOM 666 O O . ALA A 1 95 ? -5.805 7.578 23.215 1.00 40.66 95 ALA A O 1
ATOM 667 N N . HIS A 1 96 ? -6.525 5.439 23.174 1.00 51.41 96 HIS A N 1
ATOM 668 C CA . HIS A 1 96 ? -7.858 5.651 22.576 1.00 51.41 96 HIS A CA 1
ATOM 669 C C . HIS A 1 96 ? -7.944 5.936 21.063 1.00 51.41 96 HIS A C 1
ATOM 671 O O . HIS A 1 96 ? -8.919 6.547 20.622 1.00 51.41 96 HIS A O 1
ATOM 677 N N . GLN A 1 97 ? -7.008 5.468 20.230 1.00 52.75 97 GLN A N 1
ATOM 678 C CA . GLN A 1 97 ? -7.267 5.485 18.782 1.00 52.75 97 GLN A CA 1
ATOM 679 C C . GLN A 1 97 ? -8.425 4.532 18.401 1.00 52.75 97 GLN A C 1
ATOM 681 O O . GLN A 1 97 ? -8.519 3.431 18.954 1.00 52.75 97 GLN A O 1
ATOM 686 N N . PRO A 1 98 ? -9.318 4.928 17.467 1.00 53.09 98 PRO A N 1
ATOM 687 C CA . PRO A 1 98 ? -10.351 4.043 16.939 1.00 53.09 98 PRO A CA 1
ATOM 688 C C . PRO A 1 98 ? -9.640 2.902 16.211 1.00 53.09 98 PRO A C 1
ATOM 690 O O . PRO A 1 98 ? -8.729 3.165 15.434 1.00 53.09 98 PRO A O 1
ATOM 693 N N . GLY A 1 99 ? -9.996 1.649 16.497 1.00 59.72 99 GLY A N 1
ATOM 694 C CA . GLY A 1 99 ? -9.286 0.498 15.936 1.00 59.72 99 GLY A CA 1
ATOM 695 C C . GLY A 1 99 ? -9.306 0.411 14.403 1.00 59.72 99 GLY A C 1
ATOM 696 O O . GLY A 1 99 ? -9.689 1.326 13.679 1.00 59.72 99 GLY A O 1
ATOM 697 N N . LEU A 1 100 ? -8.910 -0.740 13.881 1.00 69.38 100 LEU A N 1
ATOM 698 C CA . LEU A 1 100 ? -8.802 -0.996 12.456 1.00 69.38 100 LEU A CA 1
ATOM 699 C C . LEU A 1 100 ? -10.142 -0.826 11.724 1.00 69.38 100 LEU A C 1
ATOM 701 O O . LEU A 1 100 ? -11.064 -1.617 11.913 1.00 69.38 100 LEU A O 1
ATOM 705 N N . LYS A 1 101 ? -10.225 0.164 10.834 1.00 63.59 101 LYS A N 1
ATOM 706 C CA . LYS A 1 101 ? -11.383 0.353 9.957 1.00 63.59 101 LYS A CA 1
ATOM 707 C C . LYS A 1 101 ? -11.373 -0.639 8.793 1.00 63.59 101 LYS A C 1
ATOM 709 O O . LYS A 1 101 ? -10.372 -0.769 8.097 1.00 63.59 101 LYS A O 1
ATOM 714 N N . LEU A 1 102 ? -12.491 -1.320 8.583 1.00 65.31 102 LEU A N 1
ATOM 715 C CA . LEU A 1 102 ? -12.721 -2.322 7.542 1.00 65.31 102 LEU A CA 1
ATOM 716 C C . LEU A 1 102 ? -13.997 -1.959 6.786 1.00 65.31 102 LEU A C 1
ATOM 718 O O . LEU A 1 102 ? -14.910 -1.419 7.393 1.00 65.31 102 LEU A O 1
ATOM 722 N N . ARG A 1 103 ? -14.106 -2.304 5.505 1.00 71.00 103 ARG A N 1
ATOM 723 C CA . ARG A 1 103 ? -15.388 -2.265 4.788 1.00 71.00 103 ARG A CA 1
ATOM 724 C C . ARG A 1 103 ? -15.902 -3.689 4.614 1.00 71.00 103 ARG A C 1
ATOM 726 O O . ARG A 1 103 ? -15.169 -4.546 4.124 1.00 71.00 103 ARG A O 1
ATOM 733 N N . GLY A 1 104 ? -17.117 -3.953 5.076 1.00 62.97 104 GLY A N 1
ATOM 734 C CA . GLY A 1 104 ? -17.775 -5.246 4.955 1.00 62.97 104 GLY A CA 1
ATOM 735 C C . GLY A 1 104 ? -18.275 -5.501 3.536 1.00 62.97 104 GLY A C 1
ATOM 736 O O . GLY A 1 104 ? -18.455 -4.583 2.734 1.00 62.97 104 GLY A O 1
ATOM 737 N N . THR A 1 105 ? -18.521 -6.771 3.219 1.00 56.78 105 THR A N 1
ATOM 738 C CA . THR A 1 105 ? -19.124 -7.197 1.942 1.00 56.78 105 THR A CA 1
ATOM 739 C C . THR A 1 105 ? -20.587 -6.773 1.803 1.00 56.78 105 THR A C 1
ATOM 741 O O . THR A 1 105 ? -21.138 -6.785 0.707 1.00 56.78 105 THR A O 1
ATOM 744 N N . ASP A 1 106 ? -21.200 -6.369 2.910 1.00 74.62 106 ASP A N 1
ATOM 745 C CA . ASP A 1 106 ? -22.499 -5.708 2.997 1.00 74.62 106 ASP A CA 1
ATOM 746 C C . ASP A 1 106 ? -22.442 -4.206 2.654 1.00 74.62 106 ASP A C 1
ATOM 748 O O . ASP A 1 106 ? -23.475 -3.540 2.628 1.00 74.62 106 ASP A O 1
ATOM 752 N N . GLY A 1 107 ? -21.248 -3.667 2.386 1.00 66.75 107 GLY A N 1
ATOM 753 C CA . GLY A 1 107 ? -21.023 -2.262 2.056 1.00 66.75 107 GLY A CA 1
ATOM 754 C C . GLY A 1 107 ? -20.924 -1.329 3.265 1.00 66.75 107 GLY A C 1
ATOM 755 O O . GLY A 1 107 ? -20.776 -0.122 3.067 1.00 66.75 107 GLY A O 1
ATOM 756 N N . LEU A 1 108 ? -20.982 -1.846 4.497 1.00 71.88 108 LEU A N 1
ATOM 757 C CA . LEU A 1 108 ? -20.866 -1.038 5.711 1.00 71.88 108 LEU A CA 1
ATOM 758 C C . LEU A 1 108 ? -19.409 -0.886 6.145 1.00 71.88 108 LEU A C 1
ATOM 760 O O . LEU A 1 108 ? -18.586 -1.776 5.945 1.00 71.88 108 LEU A O 1
ATOM 764 N N . ASP A 1 109 ? -19.088 0.235 6.785 1.00 71.12 109 ASP A N 1
ATOM 765 C CA . ASP A 1 109 ? -17.800 0.388 7.452 1.00 71.12 109 ASP A CA 1
ATOM 766 C C . ASP A 1 109 ? -17.868 -0.217 8.855 1.00 71.12 109 ASP A C 1
ATOM 768 O O . ASP A 1 109 ? -18.861 -0.093 9.568 1.00 71.12 109 ASP A O 1
ATOM 772 N N . TYR A 1 110 ? -16.782 -0.847 9.267 1.00 68.50 110 TYR A N 1
ATOM 773 C CA . TYR A 1 110 ? -16.598 -1.492 10.553 1.00 68.50 110 TYR A CA 1
ATOM 774 C C . TYR A 1 110 ? -15.319 -0.988 11.206 1.00 68.50 110 TYR A C 1
ATOM 776 O O . TYR A 1 110 ? -14.374 -0.616 10.520 1.00 68.50 110 TYR A O 1
ATOM 784 N N . VAL A 1 111 ? -15.257 -1.021 12.532 1.00 69.50 111 VAL A N 1
ATOM 785 C CA . VAL A 1 111 ? -14.034 -0.833 13.316 1.00 69.50 111 VAL A CA 1
ATOM 786 C C . VAL A 1 111 ? -13.785 -2.105 14.109 1.00 69.50 111 VAL A C 1
ATOM 788 O O . VAL A 1 111 ? -14.634 -2.541 14.886 1.00 69.50 111 VAL A O 1
ATOM 791 N N . LEU A 1 112 ? -12.605 -2.682 13.931 1.00 73.06 112 LEU A N 1
ATOM 792 C CA . LEU A 1 112 ? -12.063 -3.754 14.743 1.00 73.06 112 LEU A CA 1
ATOM 793 C C . LEU A 1 112 ? -11.094 -3.170 15.771 1.00 73.06 112 LEU A C 1
ATOM 795 O O . LEU A 1 112 ? -10.029 -2.684 15.406 1.00 73.06 112 LEU A O 1
ATOM 799 N N . TYR A 1 113 ? -11.418 -3.240 17.054 1.00 67.50 113 TYR A N 1
ATOM 800 C CA . TYR A 1 113 ? -10.586 -2.693 18.126 1.00 67.50 113 TYR A CA 1
ATOM 801 C C . TYR A 1 113 ? -10.470 -3.670 19.294 1.00 67.50 113 TYR A C 1
ATOM 803 O O . TYR A 1 113 ? -11.312 -4.548 19.472 1.00 67.50 113 TYR A O 1
ATOM 811 N N . VAL A 1 114 ? -9.418 -3.518 20.096 1.00 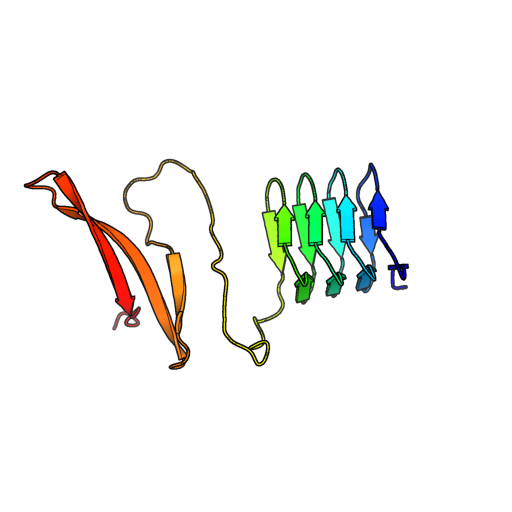70.62 114 VAL A N 1
ATOM 812 C CA . VAL A 1 114 ? -9.287 -4.228 21.372 1.00 70.62 114 VAL A CA 1
ATOM 813 C C . VAL A 1 114 ? -9.905 -3.353 22.457 1.00 70.62 114 VAL A C 1
ATOM 815 O O . VAL A 1 114 ? -9.478 -2.216 22.656 1.00 70.62 114 VAL A O 1
ATOM 818 N N . ALA A 1 115 ? -10.924 -3.866 23.136 1.00 69.69 115 ALA A N 1
ATOM 819 C CA . ALA A 1 115 ? -11.492 -3.257 24.326 1.00 69.69 115 ALA A CA 1
ATOM 820 C C . ALA A 1 115 ? -10.799 -3.841 25.559 1.00 69.69 115 ALA A C 1
ATOM 822 O O . ALA A 1 115 ? -10.567 -5.046 25.626 1.00 69.69 115 ALA A O 1
ATOM 823 N N . ILE A 1 116 ? -10.468 -2.993 26.528 1.00 72.06 116 ILE A N 1
ATOM 824 C CA . ILE A 1 116 ? -9.970 -3.432 27.832 1.00 72.06 116 ILE A CA 1
ATOM 825 C C . ILE A 1 116 ? -11.072 -3.161 28.843 1.00 72.06 116 ILE A C 1
ATOM 827 O O . ILE A 1 116 ? -11.528 -2.022 28.953 1.00 72.06 116 ILE A O 1
ATOM 831 N N . ASP A 1 117 ? -11.492 -4.190 29.572 1.00 71.75 117 ASP A N 1
ATOM 832 C CA . ASP A 1 117 ? -12.350 -3.999 30.733 1.00 71.75 117 ASP A CA 1
ATOM 833 C C . ASP A 1 117 ? -11.523 -3.319 31.837 1.00 71.75 117 ASP A C 1
ATOM 835 O O . ASP A 1 117 ? -10.566 -3.913 32.342 1.00 71.75 117 ASP A O 1
ATOM 839 N N . PRO A 1 118 ? -11.852 -2.077 32.230 1.00 69.81 118 PRO A N 1
ATOM 840 C CA . PRO A 1 118 ? -11.060 -1.343 33.208 1.00 69.81 118 PRO A CA 1
ATOM 841 C C . PRO A 1 118 ? -11.149 -1.933 34.623 1.00 69.81 118 PRO A C 1
ATOM 843 O O . PRO A 1 118 ? -10.279 -1.648 35.442 1.00 69.81 118 PRO A O 1
ATOM 846 N N . ALA A 1 119 ? -12.174 -2.735 34.931 1.00 74.38 119 ALA A N 1
ATOM 847 C CA . ALA A 1 119 ? -12.351 -3.335 36.252 1.00 74.38 119 ALA A CA 1
ATOM 848 C C . ALA A 1 119 ? -11.539 -4.624 36.419 1.00 74.38 119 ALA A C 1
ATOM 850 O O . ALA A 1 119 ? -11.074 -4.927 37.517 1.00 74.38 119 ALA A O 1
ATOM 851 N N . THR A 1 120 ? -11.375 -5.384 35.338 1.00 83.94 120 THR A N 1
ATOM 852 C CA . THR A 1 120 ? -10.727 -6.701 35.376 1.00 83.94 120 THR A CA 1
ATOM 853 C C . THR A 1 120 ? -9.375 -6.735 34.666 1.00 83.94 120 THR A C 1
ATOM 855 O O . THR A 1 120 ? -8.583 -7.646 34.898 1.00 83.94 120 THR A O 1
ATOM 858 N N . GLY A 1 121 ? -9.088 -5.751 33.811 1.00 73.12 121 GLY A N 1
ATOM 859 C CA . GLY A 1 121 ? -7.894 -5.696 32.968 1.00 73.12 121 GLY A CA 1
ATOM 860 C C . GLY A 1 121 ? -7.915 -6.677 31.792 1.00 73.12 121 GLY A C 1
ATOM 861 O O . GLY A 1 121 ? -6.936 -6.747 31.048 1.00 73.12 121 GLY A O 1
ATOM 862 N N . PHE A 1 122 ? -8.998 -7.438 31.601 1.00 65.69 122 PHE A N 1
ATOM 863 C CA . PHE A 1 122 ? -9.102 -8.382 30.493 1.00 65.69 122 PHE A CA 1
ATOM 864 C C . PHE A 1 122 ? -9.333 -7.659 29.165 1.00 65.69 122 PHE A C 1
ATOM 866 O O . PHE A 1 122 ? -10.128 -6.723 29.069 1.00 65.69 122 PHE A O 1
ATOM 873 N N . ALA A 1 123 ? -8.637 -8.127 28.130 1.00 70.38 123 ALA A N 1
ATOM 874 C CA . ALA A 1 123 ? -8.767 -7.631 26.770 1.00 70.38 123 ALA A CA 1
ATOM 875 C C . ALA A 1 123 ? -9.752 -8.489 25.964 1.00 70.38 123 ALA A C 1
ATOM 877 O O . ALA A 1 123 ? -9.646 -9.716 25.955 1.00 70.38 123 ALA A O 1
ATOM 878 N N . SER A 1 124 ? -10.659 -7.848 25.231 1.00 63.94 124 SER A N 1
ATOM 879 C CA . SER A 1 124 ? -11.562 -8.484 24.272 1.00 63.94 124 SER A CA 1
ATOM 880 C C . SER A 1 124 ? -11.444 -7.828 22.901 1.00 63.94 124 SER A C 1
ATOM 882 O O . SER A 1 124 ? -11.214 -6.627 22.769 1.00 63.94 124 SER A O 1
ATOM 884 N N . LEU A 1 125 ? -11.607 -8.621 21.844 1.00 73.94 125 LEU A N 1
ATOM 885 C CA . LEU A 1 125 ? -11.607 -8.122 20.473 1.00 73.94 125 LEU A CA 1
ATOM 886 C C . LEU A 1 125 ? -13.042 -7.802 20.041 1.00 73.94 125 LEU A C 1
ATOM 888 O O . LEU A 1 125 ? -13.916 -8.662 20.116 1.00 73.94 125 LEU A O 1
ATOM 892 N N . HIS A 1 126 ? -13.278 -6.574 19.586 1.00 65.50 126 HIS A N 1
ATOM 893 C CA . HIS A 1 126 ? -14.595 -6.069 19.210 1.00 65.50 126 HIS A CA 1
ATOM 894 C C . HIS A 1 126 ? -14.615 -5.662 17.741 1.00 65.50 126 HIS A C 1
ATOM 896 O O . HIS A 1 126 ? -13.759 -4.901 17.296 1.00 65.50 126 HIS A O 1
ATOM 902 N N . LEU A 1 127 ? -15.625 -6.129 17.008 1.00 75.62 127 LEU A N 1
ATOM 903 C CA . LEU A 1 127 ? -15.966 -5.646 15.675 1.00 75.62 127 LEU A CA 1
ATOM 904 C C . LEU A 1 127 ? -17.298 -4.906 15.772 1.00 75.62 127 LEU A C 1
ATOM 906 O O . LEU A 1 127 ? -18.302 -5.499 16.159 1.00 75.62 127 LEU A O 1
ATOM 910 N N . THR A 1 128 ? -17.307 -3.624 15.427 1.00 70.25 128 THR A N 1
ATOM 911 C CA . THR A 1 128 ? -18.527 -2.811 15.441 1.00 70.25 128 THR A CA 1
ATOM 912 C C . THR A 1 128 ? -18.737 -2.148 14.095 1.00 70.25 128 THR A C 1
ATOM 914 O O . THR A 1 128 ? -17.774 -1.705 13.475 1.00 70.25 128 THR A O 1
ATOM 917 N N . THR A 1 129 ? -19.984 -2.058 13.641 1.00 73.00 129 THR A N 1
ATOM 918 C CA . THR A 1 129 ? -20.351 -1.212 12.501 1.00 73.00 129 THR A CA 1
ATOM 919 C C . THR A 1 129 ? -20.145 0.253 12.875 1.00 73.00 129 THR A C 1
ATOM 921 O O . THR A 1 129 ? -20.526 0.677 13.969 1.00 73.00 129 THR A O 1
ATOM 924 N N . ILE A 1 130 ? -19.577 1.046 11.973 1.00 71.69 130 ILE A N 1
ATOM 925 C CA . ILE A 1 130 ? -19.542 2.499 12.098 1.00 71.69 130 ILE A CA 1
ATOM 926 C C . ILE A 1 130 ? -20.931 3.012 11.740 1.00 71.69 130 ILE A C 1
ATOM 928 O O . ILE A 1 130 ? -21.286 3.124 10.569 1.00 71.69 130 ILE A O 1
ATOM 932 N N . THR A 1 131 ? -21.727 3.339 12.748 1.00 63.12 131 THR A N 1
ATOM 933 C CA . THR A 1 131 ? -22.949 4.109 12.533 1.00 63.12 131 THR A CA 1
ATOM 934 C C . THR A 1 131 ? -22.539 5.558 12.259 1.00 63.12 131 THR A C 1
ATOM 936 O O . THR A 1 131 ? -21.841 6.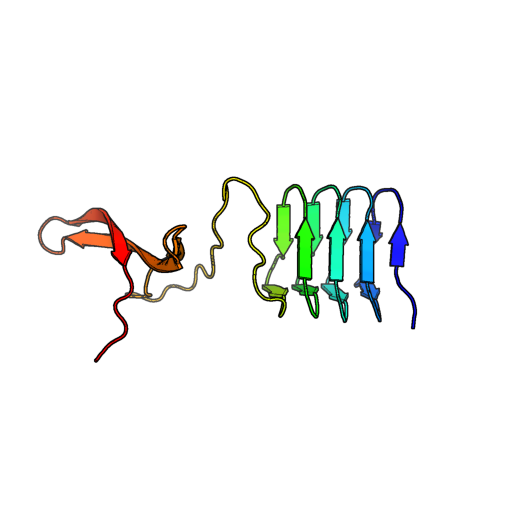141 13.093 1.00 63.12 131 THR A O 1
ATOM 939 N N . PRO A 1 132 ? -22.921 6.172 11.124 1.00 49.75 132 PRO A N 1
ATOM 940 C CA . PRO A 1 132 ? -22.715 7.602 10.935 1.00 49.75 132 PRO A CA 1
ATOM 941 C C . PRO A 1 132 ? -23.417 8.340 12.079 1.00 49.75 132 PRO A C 1
ATOM 943 O O . PRO A 1 132 ? -24.604 8.109 12.314 1.00 49.75 132 PRO A O 1
ATOM 946 N N . ASN A 1 133 ? -22.684 9.175 12.819 1.00 50.56 133 ASN A N 1
ATOM 947 C CA . ASN A 1 133 ? -23.276 10.001 13.870 1.00 50.56 133 ASN A CA 1
ATOM 948 C C . ASN A 1 133 ? -24.439 10.809 13.276 1.00 50.56 133 ASN A C 1
ATOM 950 O O . ASN A 1 133 ? -24.285 11.426 12.220 1.00 50.56 133 ASN A O 1
ATOM 954 N N . LYS A 1 134 ? -25.586 10.781 13.953 1.00 33.94 134 LYS A N 1
ATOM 955 C CA . LYS A 1 134 ? -26.691 11.704 13.701 1.00 33.94 134 LYS A CA 1
ATOM 956 C C . LYS A 1 134 ? -26.457 13.002 14.463 1.00 33.94 134 LYS A C 1
ATOM 958 O O . LYS A 1 134 ? -25.907 12.911 15.584 1.00 33.94 134 LYS A O 1
#

Sequence (134 aa):
MADLIVSGNVQATRSIIASQNLQAGNDAFISNNIGVTKDVNAGGSVIASKNLQAGHDLYASDDAVAGRNVTSTGQPTNLGGTVVGKLFLDPGSVAHQPGLKLRGTDGLDYVLYVAIDPATGFASLHLTTITPNK

Radius of gyration: 18.14 Å; chains: 1; bounding box: 46×25×57 Å